Protein AF-A0A8S4PIG4-F1 (afdb_monomer_lite)

pLDDT: mean 79.01, std 13.1, range [36.34, 92.31]

Organism: Owenia fusiformis (NCBI:txid6347)

Radius of gyration: 16.59 Å; chains: 1; bounding box: 44×43×39 Å

Structure (mmCIF, N/CA/C/O backbone):
data_AF-A0A8S4PIG4-F1
#
_entry.id   AF-A0A8S4PIG4-F1
#
loop_
_atom_site.group_PDB
_atom_site.id
_atom_site.type_symbol
_atom_site.label_atom_id
_atom_site.label_alt_id
_atom_site.label_comp_id
_atom_site.label_asym_id
_atom_site.label_entity_id
_atom_site.label_seq_id
_atom_site.pdbx_PDB_ins_code
_atom_site.Cartn_x
_atom_site.Cartn_y
_atom_site.Cartn_z
_atom_site.occupancy
_atom_site.B_iso_or_equiv
_atom_site.auth_seq_id
_atom_site.auth_comp_id
_atom_site.auth_asym_id
_atom_site.auth_atom_id
_atom_site.pdbx_PDB_model_num
ATOM 1 N N . ARG A 1 1 ? -7.007 17.237 9.378 1.00 66.69 1 ARG A N 1
ATOM 2 C CA . ARG A 1 1 ? -8.078 17.980 8.666 1.00 66.69 1 ARG A CA 1
ATOM 3 C C . ARG A 1 1 ? -8.285 17.513 7.219 1.00 66.69 1 ARG A C 1
ATOM 5 O O . ARG A 1 1 ? -9.430 17.490 6.812 1.00 66.69 1 ARG A O 1
ATOM 12 N N . HIS A 1 2 ? -7.250 17.110 6.465 1.00 86.56 2 HIS A N 1
ATOM 13 C CA . HIS A 1 2 ? -7.403 16.637 5.068 1.00 86.56 2 HIS A CA 1
ATOM 14 C C . HIS A 1 2 ? -7.190 15.129 4.868 1.00 86.56 2 HIS A C 1
ATOM 16 O O . HIS A 1 2 ? -7.141 14.663 3.738 1.00 86.56 2 HIS A O 1
ATOM 22 N N . ARG A 1 3 ? -7.048 14.368 5.956 1.00 81.88 3 ARG A N 1
ATOM 23 C CA . ARG A 1 3 ? -6.733 12.937 5.907 1.00 81.88 3 ARG A CA 1
ATOM 24 C C . ARG A 1 3 ? -7.785 12.104 5.159 1.00 81.88 3 ARG A C 1
ATOM 26 O O . ARG A 1 3 ? -7.346 11.309 4.345 1.00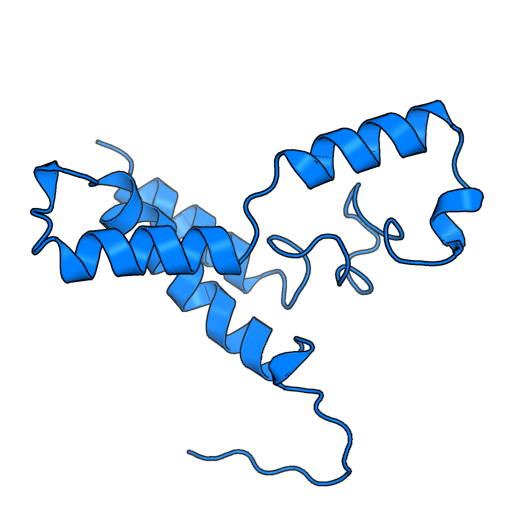 81.88 3 ARG A O 1
ATOM 33 N N . PRO A 1 4 ? -9.109 12.332 5.294 1.00 82.56 4 PRO A N 1
ATOM 34 C CA . PRO A 1 4 ? -10.087 11.586 4.496 1.00 82.56 4 PRO A CA 1
ATOM 35 C C . PRO A 1 4 ? -9.918 11.789 2.983 1.00 82.56 4 PRO A C 1
ATOM 37 O O . PRO A 1 4 ? -9.865 10.824 2.235 1.00 82.56 4 PRO A O 1
ATOM 40 N N . ALA A 1 5 ? -9.731 13.037 2.538 1.00 87.69 5 ALA A N 1
ATOM 41 C CA . ALA A 1 5 ? -9.485 13.337 1.125 1.00 87.69 5 ALA A CA 1
ATOM 42 C C . ALA A 1 5 ? -8.150 12.750 0.632 1.00 87.69 5 ALA A C 1
ATOM 44 O O . ALA A 1 5 ? -8.045 12.299 -0.504 1.00 87.69 5 ALA A O 1
ATOM 45 N N . LEU A 1 6 ? -7.124 12.729 1.493 1.00 89.94 6 LEU A N 1
ATOM 46 C CA . LEU A 1 6 ? -5.870 12.039 1.199 1.00 89.94 6 LEU A CA 1
ATOM 47 C C . LEU A 1 6 ? -6.107 10.531 1.038 1.00 89.94 6 LEU A C 1
ATOM 49 O O . LEU A 1 6 ? -5.630 9.952 0.071 1.00 89.94 6 LEU A O 1
ATOM 53 N N . GLY A 1 7 ? -6.868 9.921 1.947 1.00 88.75 7 GLY A N 1
ATOM 54 C CA . GLY A 1 7 ? -7.248 8.514 1.894 1.00 88.75 7 GLY A CA 1
ATOM 55 C C . GLY A 1 7 ? -7.968 8.155 0.603 1.00 88.75 7 GLY A C 1
ATOM 56 O O . GLY A 1 7 ? -7.562 7.211 -0.060 1.00 88.75 7 GLY A O 1
ATOM 57 N N . GLU A 1 8 ? -8.959 8.945 0.185 1.00 90.06 8 GLU A N 1
ATOM 58 C CA . GLU A 1 8 ? -9.665 8.750 -1.090 1.00 90.06 8 GLU A CA 1
ATOM 59 C C . GLU A 1 8 ? -8.726 8.825 -2.300 1.00 90.06 8 GLU A C 1
ATOM 61 O O . GLU A 1 8 ? -8.777 7.966 -3.185 1.00 90.06 8 GLU A O 1
ATOM 66 N N . CYS A 1 9 ? -7.842 9.824 -2.339 1.00 91.38 9 CYS A N 1
ATOM 67 C CA . CYS A 1 9 ? -6.865 9.967 -3.416 1.00 91.38 9 CYS A CA 1
ATOM 68 C C . CYS A 1 9 ? -5.899 8.778 -3.466 1.00 91.38 9 CYS A C 1
ATOM 70 O O . CYS A 1 9 ? -5.638 8.245 -4.543 1.00 91.38 9 CYS A O 1
ATOM 72 N N . VAL A 1 10 ? -5.378 8.350 -2.315 1.00 89.25 10 VAL A N 1
ATOM 73 C CA . VAL A 1 10 ? -4.420 7.241 -2.228 1.00 89.25 10 VAL A CA 1
ATOM 74 C C . VAL A 1 10 ? -5.109 5.900 -2.510 1.00 89.25 10 VAL A C 1
ATOM 76 O O . VAL A 1 10 ? -4.531 5.058 -3.186 1.00 89.25 10 VAL A O 1
ATOM 79 N N . ALA A 1 11 ? -6.356 5.712 -2.083 1.00 88.75 11 ALA A N 1
ATOM 80 C CA . ALA A 1 11 ? -7.174 4.548 -2.419 1.00 88.75 11 ALA A CA 1
ATOM 81 C C . ALA A 1 11 ? -7.456 4.460 -3.924 1.00 88.75 11 ALA A C 1
ATOM 83 O O . ALA A 1 11 ? -7.240 3.415 -4.540 1.00 88.75 11 ALA A O 1
ATOM 84 N N . SER A 1 12 ? -7.845 5.581 -4.536 1.00 89.56 12 SER A N 1
ATOM 85 C CA . SER A 1 12 ? -8.032 5.677 -5.987 1.00 89.56 12 SER A CA 1
ATOM 86 C C . SER A 1 12 ? -6.731 5.368 -6.727 1.00 89.56 12 SER A C 1
ATOM 88 O O . SER A 1 12 ? -6.728 4.607 -7.691 1.00 89.56 12 SER A O 1
ATOM 90 N N . PHE A 1 13 ? -5.608 5.902 -6.241 1.00 87.38 13 PHE A N 1
ATOM 91 C CA . PHE A 1 13 ? -4.288 5.609 -6.782 1.00 87.38 13 PHE A CA 1
ATOM 92 C C . PHE A 1 13 ? -3.949 4.117 -6.672 1.00 87.38 13 PHE A C 1
ATOM 94 O O . PHE A 1 13 ? -3.601 3.509 -7.677 1.00 87.38 13 PHE A O 1
ATOM 101 N N . ALA A 1 14 ? -4.121 3.499 -5.501 1.00 86.88 14 ALA A N 1
ATOM 102 C CA . ALA A 1 14 ? -3.852 2.078 -5.294 1.00 86.88 14 ALA A CA 1
ATOM 103 C C . ALA A 1 14 ? -4.703 1.180 -6.207 1.00 86.88 14 ALA A C 1
ATOM 105 O O . ALA A 1 14 ? -4.192 0.207 -6.752 1.00 86.88 14 ALA A O 1
ATOM 106 N N . SER A 1 15 ? -5.961 1.552 -6.458 1.00 83.69 15 SER A N 1
ATOM 107 C CA . SER A 1 15 ? -6.842 0.828 -7.385 1.00 83.69 15 SER A CA 1
ATOM 108 C C . SER A 1 15 ? -6.424 0.924 -8.861 1.00 83.69 15 SER A C 1
ATOM 110 O O . SER A 1 15 ? -6.838 0.109 -9.682 1.00 83.69 15 SER A O 1
ATOM 112 N N . ALA A 1 16 ? -5.604 1.914 -9.222 1.00 83.69 16 ALA A N 1
ATOM 113 C CA . ALA A 1 16 ? -5.153 2.118 -10.596 1.00 83.69 16 ALA A CA 1
ATOM 114 C C . ALA A 1 16 ? -3.926 1.264 -10.965 1.00 83.69 16 ALA A C 1
ATOM 116 O O . ALA A 1 16 ? -3.586 1.168 -12.147 1.00 83.69 16 ALA A O 1
ATOM 117 N N . PHE A 1 17 ? -3.258 0.645 -9.984 1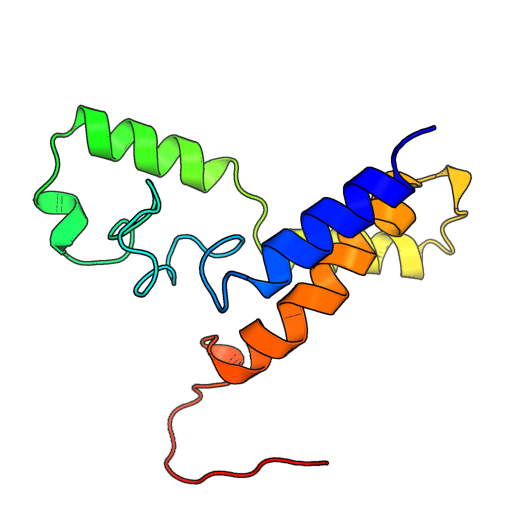.00 75.50 17 PHE A N 1
ATOM 118 C CA . PHE A 1 17 ? -2.048 -0.148 -10.195 1.00 75.50 17 PHE A CA 1
ATOM 119 C C . PHE A 1 17 ? -2.231 -1.553 -9.624 1.00 75.50 17 PHE A C 1
ATOM 121 O O . PHE A 1 17 ? -2.157 -1.723 -8.410 1.00 75.50 17 PHE A O 1
ATOM 128 N N . PRO A 1 18 ? -2.435 -2.572 -10.472 1.00 62.78 18 PRO A N 1
ATOM 129 C CA . PRO A 1 18 ? -2.909 -3.860 -9.994 1.00 62.78 18 PRO A CA 1
ATOM 130 C C . PRO A 1 18 ? -1.947 -4.568 -9.030 1.00 62.78 18 PRO A C 1
ATOM 132 O O . PRO A 1 18 ? -2.399 -5.068 -8.010 1.00 62.78 18 PRO A O 1
ATOM 135 N N . VAL A 1 19 ? -0.639 -4.584 -9.316 1.00 67.44 19 VAL A N 1
ATOM 136 C CA . VAL A 1 19 ? 0.415 -5.092 -8.418 1.00 67.44 19 VAL A CA 1
ATOM 137 C C . VAL A 1 19 ? 1.733 -4.416 -8.788 1.00 67.44 19 VAL A C 1
ATOM 139 O O . VAL A 1 19 ? 2.388 -4.794 -9.757 1.00 67.44 19 VAL A O 1
ATOM 142 N N . ALA A 1 20 ? 2.082 -3.348 -8.077 1.00 66.25 20 ALA A N 1
ATOM 143 C CA . ALA A 1 20 ? 3.261 -2.540 -8.402 1.00 66.25 20 ALA A CA 1
ATOM 144 C C . ALA A 1 20 ? 3.668 -1.589 -7.281 1.00 66.25 20 ALA A C 1
ATOM 146 O O . ALA A 1 20 ? 4.848 -1.322 -7.080 1.00 66.25 20 ALA A O 1
ATOM 147 N N . PHE A 1 21 ? 2.671 -1.004 -6.618 1.00 73.50 21 PHE A N 1
ATOM 148 C CA . PHE A 1 21 ? 2.893 0.144 -5.752 1.00 73.50 21 PHE A CA 1
ATOM 149 C C . PHE A 1 21 ? 3.510 -0.232 -4.400 1.00 73.50 21 PHE A C 1
ATOM 151 O O . PHE A 1 21 ? 4.448 0.433 -3.975 1.00 73.50 21 PHE A O 1
ATOM 158 N N . LEU A 1 22 ? 3.007 -1.290 -3.755 1.00 79.00 22 LEU A N 1
ATOM 159 C CA . LEU A 1 22 ? 3.513 -1.763 -2.457 1.00 79.00 22 LEU A CA 1
ATOM 160 C C . LEU A 1 22 ? 4.586 -2.848 -2.592 1.00 79.00 22 LEU A C 1
ATOM 162 O O . LEU A 1 22 ? 5.325 -3.112 -1.656 1.00 79.00 22 LEU A O 1
ATOM 166 N N . GLU A 1 23 ? 4.680 -3.467 -3.767 1.00 80.12 23 GLU A N 1
ATOM 167 C CA . GLU A 1 23 ? 5.533 -4.629 -4.002 1.00 80.12 23 GLU A CA 1
ATOM 168 C C . GLU A 1 23 ? 6.358 -4.392 -5.262 1.00 80.12 23 GLU A C 1
ATOM 170 O O . GLU A 1 23 ? 6.035 -4.841 -6.366 1.00 80.12 23 GLU A O 1
ATOM 175 N N . SER A 1 24 ? 7.426 -3.614 -5.088 1.00 76.31 24 SER A N 1
ATOM 176 C CA . SER A 1 24 ? 8.343 -3.196 -6.152 1.00 76.31 24 SER A CA 1
ATOM 177 C C . SER A 1 24 ? 8.895 -4.383 -6.946 1.00 76.31 24 SER A C 1
ATOM 179 O O . SER A 1 24 ? 9.011 -4.310 -8.168 1.00 76.31 24 SER A O 1
ATOM 181 N N . ASN A 1 25 ? 9.122 -5.511 -6.270 1.00 74.69 25 ASN A N 1
ATOM 182 C CA . ASN A 1 25 ? 9.634 -6.746 -6.862 1.00 74.69 25 ASN A CA 1
ATOM 183 C C . ASN A 1 25 ? 8.630 -7.499 -7.751 1.00 74.69 25 ASN A C 1
ATOM 185 O O . ASN A 1 25 ? 8.961 -8.502 -8.381 1.00 74.69 25 ASN A O 1
ATOM 189 N N . LEU A 1 26 ? 7.377 -7.061 -7.781 1.00 73.81 26 LEU A N 1
ATOM 190 C CA . LEU A 1 26 ? 6.322 -7.656 -8.599 1.00 73.81 26 LEU A CA 1
ATOM 191 C C . LEU A 1 26 ? 5.837 -6.695 -9.678 1.00 73.81 26 LEU A C 1
ATOM 193 O O . LEU A 1 26 ? 4.914 -7.000 -10.433 1.00 73.81 26 LEU A O 1
ATOM 197 N N . ASN A 1 27 ? 6.507 -5.552 -9.799 1.00 75.81 27 ASN A N 1
ATOM 198 C CA . ASN A 1 27 ? 6.133 -4.453 -10.660 1.00 75.81 27 ASN A CA 1
ATOM 199 C C . ASN A 1 27 ? 6.501 -4.679 -12.143 1.00 75.81 27 ASN A C 1
ATOM 201 O O . ASN A 1 27 ? 7.083 -3.824 -12.812 1.00 75.81 27 ASN A O 1
ATOM 205 N N . LYS A 1 28 ? 6.153 -5.851 -12.679 1.00 70.31 28 LYS A N 1
ATOM 206 C CA . LYS A 1 28 ? 6.497 -6.294 -14.041 1.00 70.31 28 LYS A CA 1
ATOM 207 C C . LYS A 1 28 ? 5.655 -5.632 -15.129 1.00 70.31 28 LYS A C 1
ATOM 209 O O . LYS A 1 28 ? 6.006 -5.680 -16.304 1.00 70.31 28 LYS A O 1
ATOM 214 N N . TYR A 1 29 ? 4.537 -5.014 -14.754 1.00 68.31 29 TYR A N 1
ATOM 215 C CA . TYR A 1 29 ? 3.570 -4.460 -15.705 1.00 68.31 29 TYR A CA 1
ATOM 216 C C . TYR A 1 29 ? 3.538 -2.926 -15.735 1.00 68.31 29 TYR A C 1
ATOM 218 O O . TYR A 1 29 ? 2.932 -2.353 -16.642 1.00 68.31 29 TYR A O 1
ATOM 226 N N . ASN A 1 30 ? 4.230 -2.232 -14.822 1.00 76.00 30 ASN A N 1
ATOM 227 C CA . ASN A 1 30 ? 4.306 -0.769 -14.823 1.00 76.00 30 ASN A CA 1
ATOM 228 C C . ASN A 1 30 ? 5.666 -0.274 -15.330 1.00 76.00 30 ASN A C 1
ATOM 230 O O . ASN A 1 30 ? 6.477 0.242 -14.567 1.00 76.00 30 ASN A O 1
ATOM 234 N N . LYS A 1 31 ? 5.883 -0.358 -16.648 1.00 77.31 31 LYS A N 1
ATOM 235 C CA . LYS A 1 31 ? 7.098 0.138 -17.335 1.00 77.31 31 LYS A CA 1
ATOM 236 C C . LYS A 1 31 ? 7.426 1.621 -17.106 1.00 77.31 31 LYS A C 1
ATOM 238 O O . LYS A 1 31 ? 8.496 2.076 -17.491 1.00 77.31 31 LYS A O 1
ATOM 243 N N . HIS A 1 32 ? 6.475 2.384 -16.571 1.00 77.88 32 HIS A N 1
ATOM 244 C CA . HIS A 1 32 ? 6.629 3.805 -16.266 1.00 77.88 32 HIS A CA 1
ATOM 245 C C . HIS A 1 32 ? 7.024 4.060 -14.806 1.00 77.88 32 HIS A C 1
ATOM 247 O O . HIS A 1 32 ? 7.304 5.201 -14.447 1.00 77.88 32 HIS A O 1
ATOM 253 N N . SER A 1 33 ? 7.047 3.025 -13.966 1.00 79.81 33 SER A N 1
ATOM 254 C CA . SER A 1 33 ? 7.565 3.127 -12.608 1.00 79.81 33 SER A CA 1
ATOM 255 C C . SER A 1 33 ? 9.088 3.165 -12.615 1.00 79.81 33 SER A C 1
ATOM 257 O O . SER A 1 33 ? 9.729 2.429 -13.359 1.00 79.81 33 SER A O 1
ATOM 259 N N . ILE A 1 34 ? 9.666 3.968 -11.721 1.00 81.00 34 ILE A N 1
ATOM 260 C CA . ILE A 1 34 ? 11.112 3.968 -11.449 1.00 81.00 34 ILE A CA 1
ATOM 261 C C . ILE A 1 34 ? 11.572 2.605 -10.914 1.00 81.00 34 ILE A C 1
ATOM 263 O O . ILE A 1 34 ? 12.722 2.238 -11.088 1.00 81.00 34 ILE A O 1
ATOM 267 N N . LEU A 1 35 ? 10.669 1.838 -10.301 1.00 79.56 35 LEU A N 1
ATOM 268 C CA . LEU A 1 35 ? 10.964 0.519 -9.738 1.00 79.56 35 LEU A CA 1
ATOM 269 C C . LEU A 1 35 ? 10.758 -0.616 -10.745 1.00 79.56 35 LEU A C 1
ATOM 271 O O . LEU A 1 35 ? 10.836 -1.790 -10.389 1.00 79.56 35 LEU A O 1
ATOM 275 N N . TYR A 1 36 ? 10.451 -0.284 -11.998 1.00 79.00 36 TYR A N 1
ATOM 276 C CA . TYR A 1 36 ? 10.308 -1.277 -13.046 1.00 79.00 36 TYR A CA 1
ATOM 277 C C . TYR A 1 36 ? 11.637 -1.995 -13.300 1.00 79.00 36 TYR A C 1
ATOM 279 O O . TYR A 1 36 ? 12.651 -1.363 -13.584 1.00 79.00 36 TYR A O 1
ATOM 287 N N . GLY A 1 37 ? 11.610 -3.327 -13.251 1.00 70.88 37 GLY A N 1
ATOM 288 C CA . GLY A 1 37 ? 12.770 -4.164 -13.552 1.00 70.88 37 GLY A CA 1
ATOM 289 C C . GLY A 1 37 ? 13.745 -4.366 -12.391 1.00 70.88 37 GLY A C 1
ATOM 290 O O . GLY A 1 37 ? 14.756 -5.025 -12.603 1.00 70.88 37 GLY A O 1
ATOM 291 N N . ILE A 1 38 ? 13.444 -3.872 -11.180 1.00 77.06 38 ILE A N 1
ATOM 292 C CA . ILE A 1 38 ? 14.300 -4.079 -9.997 1.00 77.06 38 ILE A CA 1
ATOM 293 C C . ILE A 1 38 ? 14.410 -5.565 -9.596 1.00 77.06 38 ILE A C 1
ATOM 295 O O . ILE A 1 38 ? 15.452 -6.014 -9.135 1.00 77.06 38 ILE A O 1
ATOM 299 N N . SER A 1 39 ? 13.355 -6.349 -9.830 1.00 68.69 39 SER A N 1
ATOM 300 C CA . SER A 1 39 ? 13.310 -7.802 -9.605 1.00 68.69 39 SER A CA 1
ATOM 301 C C . SER A 1 39 ? 13.690 -8.646 -10.817 1.00 68.69 39 SER A C 1
ATOM 303 O O . SER A 1 39 ? 13.755 -9.870 -10.712 1.00 68.69 39 SER A O 1
ATOM 305 N N . ASP A 1 40 ? 13.836 -8.022 -11.984 1.00 66.88 40 ASP A N 1
ATOM 306 C CA . ASP A 1 40 ? 14.093 -8.727 -13.233 1.00 66.88 40 ASP A CA 1
ATOM 307 C C . ASP A 1 40 ? 15.595 -8.693 -13.546 1.00 66.88 40 ASP A C 1
ATOM 309 O O . ASP A 1 40 ? 16.326 -7.800 -13.120 1.00 66.88 40 ASP A O 1
ATOM 313 N N . GLU A 1 41 ? 16.058 -9.615 -14.390 1.00 66.19 41 GLU A N 1
ATOM 314 C CA . GLU A 1 41 ? 17.442 -9.658 -14.900 1.00 66.19 41 GLU A CA 1
ATOM 315 C C . GLU A 1 41 ? 17.892 -8.331 -15.555 1.00 66.19 41 GLU A C 1
ATOM 317 O O . GLU A 1 41 ? 19.085 -8.066 -15.699 1.00 66.19 41 GLU A O 1
ATOM 322 N N . LYS A 1 42 ? 16.932 -7.463 -15.901 1.00 70.69 42 LYS A N 1
ATOM 323 C CA . LYS A 1 42 ? 17.141 -6.136 -16.486 1.00 70.69 42 LYS A CA 1
ATOM 324 C C . LYS A 1 42 ? 17.742 -5.114 -15.532 1.00 70.69 42 LYS A C 1
ATOM 326 O O . LYS A 1 42 ? 18.237 -4.102 -16.019 1.00 70.69 42 LYS A O 1
ATOM 331 N N . ILE A 1 43 ? 17.751 -5.341 -14.214 1.00 77.75 43 ILE A N 1
ATOM 332 C CA . ILE A 1 43 ? 18.410 -4.407 -13.286 1.00 77.75 43 ILE A CA 1
ATOM 333 C C . ILE A 1 43 ? 19.886 -4.189 -13.670 1.00 77.75 43 ILE A C 1
ATOM 335 O O . ILE A 1 43 ? 20.395 -3.075 -13.577 1.00 77.75 43 ILE A O 1
ATOM 339 N N . ALA A 1 44 ? 20.533 -5.226 -14.216 1.00 77.81 44 ALA A N 1
ATOM 340 C CA . ALA A 1 44 ? 21.910 -5.186 -14.698 1.00 77.81 44 ALA A CA 1
ATOM 341 C C . ALA A 1 44 ? 22.112 -4.343 -15.975 1.00 77.81 44 ALA A C 1
ATOM 343 O O . ALA A 1 44 ? 23.250 -4.015 -16.306 1.00 77.81 44 ALA A O 1
ATOM 344 N N . GLU A 1 45 ? 21.042 -3.980 -16.692 1.00 82.38 45 GLU A N 1
ATOM 345 C CA . GLU A 1 45 ? 21.101 -3.090 -17.863 1.00 82.38 45 GLU A CA 1
ATOM 346 C C . GLU A 1 45 ? 21.223 -1.607 -17.461 1.00 82.38 45 GLU A C 1
ATOM 348 O O . GLU A 1 45 ? 21.602 -0.773 -18.285 1.00 82.38 45 GLU A O 1
ATOM 353 N N . PHE A 1 46 ? 20.922 -1.262 -16.203 1.00 84.50 46 PHE A N 1
ATOM 354 C CA . PHE A 1 46 ? 21.015 0.105 -15.689 1.00 84.50 46 PHE A CA 1
ATOM 355 C C . PHE A 1 46 ? 22.413 0.431 -15.151 1.00 84.50 46 PHE A C 1
ATOM 357 O O . PHE A 1 46 ? 23.161 -0.455 -14.734 1.00 84.50 46 PHE A O 1
ATOM 364 N N . SER A 1 47 ? 22.757 1.725 -15.109 1.00 89.50 47 SER A N 1
ATOM 365 C CA . SER A 1 47 ? 23.994 2.175 -14.461 1.00 89.50 47 SER A CA 1
ATOM 366 C C . SER A 1 47 ? 23.973 1.865 -12.961 1.00 89.50 47 SER A C 1
ATOM 368 O O . SER A 1 47 ? 22.903 1.769 -12.359 1.00 89.50 47 SER A O 1
ATOM 370 N N . LEU A 1 48 ? 25.148 1.735 -12.344 1.00 89.06 48 LEU A N 1
ATOM 371 C CA . LEU A 1 48 ? 25.258 1.428 -10.913 1.00 89.06 48 LEU A CA 1
ATOM 372 C C . LEU A 1 48 ? 24.549 2.478 -10.044 1.00 89.06 48 LEU A C 1
ATOM 374 O O . LEU A 1 48 ? 23.867 2.126 -9.089 1.00 89.06 48 LEU A O 1
ATOM 378 N N . GLU A 1 49 ? 24.637 3.751 -10.422 1.00 89.50 49 GLU A N 1
ATOM 379 C CA . GLU A 1 49 ? 23.983 4.859 -9.721 1.00 89.50 49 GLU A CA 1
ATOM 380 C C . GLU A 1 49 ? 22.456 4.762 -9.820 1.00 89.50 49 GLU A C 1
ATOM 382 O O . GLU A 1 49 ? 21.742 5.026 -8.855 1.00 89.50 49 GLU A O 1
ATOM 387 N N . ALA A 1 50 ? 21.936 4.358 -10.983 1.00 86.00 50 ALA A N 1
ATOM 388 C CA . ALA A 1 50 ? 20.506 4.139 -11.155 1.00 86.00 50 ALA A CA 1
ATOM 389 C C . ALA A 1 50 ? 20.023 2.952 -10.308 1.00 86.00 50 ALA A C 1
ATOM 391 O O . ALA A 1 50 ? 18.975 3.049 -9.672 1.00 86.00 50 ALA A O 1
ATOM 392 N N . GLN A 1 51 ? 20.797 1.863 -10.251 1.00 86.56 51 GLN A N 1
ATOM 393 C CA . GLN A 1 51 ? 20.493 0.712 -9.397 1.00 86.56 51 GLN A CA 1
ATOM 394 C C . GLN A 1 51 ? 20.474 1.094 -7.912 1.00 86.56 51 GLN A C 1
ATOM 396 O O . GLN A 1 51 ? 19.550 0.714 -7.197 1.00 86.56 51 GLN A O 1
ATOM 401 N N . GLU A 1 52 ? 21.440 1.892 -7.457 1.00 87.50 52 GLU A N 1
ATOM 402 C CA . GLU A 1 52 ? 21.503 2.386 -6.078 1.00 87.50 52 GLU A CA 1
ATOM 403 C C . GLU A 1 52 ? 20.262 3.213 -5.710 1.00 87.50 52 GLU A C 1
ATOM 405 O O . GLU A 1 52 ? 19.635 2.963 -4.681 1.00 87.50 52 GLU A O 1
ATOM 410 N N . VAL A 1 53 ? 19.845 4.139 -6.581 1.00 88.06 53 VAL A N 1
ATOM 411 C CA . VAL A 1 53 ? 18.631 4.945 -6.367 1.00 88.06 53 VAL A CA 1
ATOM 412 C C . VAL A 1 53 ? 17.374 4.073 -6.323 1.00 88.06 53 VAL A C 1
ATOM 414 O O . VAL A 1 53 ? 16.511 4.291 -5.471 1.00 88.06 53 VAL A O 1
ATOM 417 N N . MET A 1 54 ? 17.255 3.090 -7.220 1.00 86.56 54 MET A N 1
ATOM 418 C CA . MET A 1 54 ? 16.111 2.173 -7.251 1.00 86.56 54 MET A CA 1
ATOM 419 C C . MET A 1 54 ? 16.034 1.316 -5.982 1.00 86.56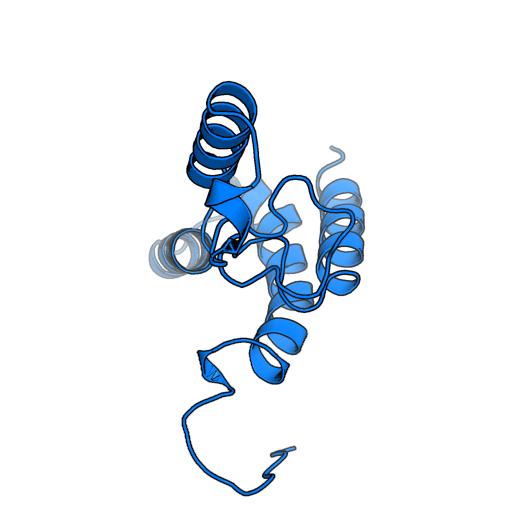 54 MET A C 1
ATOM 421 O O . MET A 1 54 ? 14.958 1.213 -5.394 1.00 86.56 54 MET A O 1
ATOM 425 N N . ASN A 1 55 ? 17.164 0.766 -5.526 1.00 84.94 55 ASN A N 1
ATOM 426 C CA . ASN A 1 55 ? 17.242 -0.020 -4.292 1.00 84.94 55 ASN A CA 1
ATOM 427 C C . ASN A 1 55 ? 16.883 0.828 -3.072 1.00 84.94 55 ASN A C 1
ATOM 429 O O . ASN A 1 55 ? 16.018 0.443 -2.290 1.00 84.94 55 ASN A O 1
ATOM 433 N N . HIS A 1 56 ? 17.461 2.027 -2.962 1.00 87.12 56 HIS A N 1
ATOM 434 C CA . HIS A 1 56 ? 17.141 2.944 -1.876 1.00 87.12 56 HIS A CA 1
ATOM 435 C C . HIS A 1 56 ? 15.649 3.302 -1.868 1.00 87.12 56 HIS A C 1
ATOM 437 O O . HIS A 1 56 ? 15.024 3.325 -0.815 1.00 87.12 56 HIS A O 1
ATOM 443 N N . LEU A 1 57 ? 15.035 3.565 -3.026 1.00 85.50 57 LEU A N 1
ATOM 444 C CA . LEU A 1 57 ? 13.601 3.857 -3.088 1.00 85.50 57 LEU A CA 1
ATOM 445 C C . LEU A 1 57 ? 12.749 2.651 -2.666 1.00 85.50 57 LEU A C 1
ATOM 447 O O . LEU A 1 57 ? 11.772 2.831 -1.941 1.00 85.50 57 LEU A O 1
ATOM 451 N N . ALA A 1 58 ? 13.119 1.442 -3.093 1.00 83.25 58 ALA A N 1
ATOM 452 C CA . ALA A 1 58 ? 12.416 0.215 -2.731 1.00 83.25 58 ALA A CA 1
ATOM 453 C C . ALA A 1 58 ? 12.467 -0.069 -1.222 1.00 83.25 58 ALA A C 1
ATOM 455 O O . ALA A 1 58 ? 11.446 -0.438 -0.655 1.00 83.25 58 ALA A O 1
ATOM 456 N N . GLU A 1 59 ? 13.605 0.167 -0.563 1.00 85.50 59 GLU A N 1
ATOM 457 C CA . GLU A 1 59 ? 13.762 -0.015 0.892 1.00 85.50 59 GLU A CA 1
ATOM 458 C C . GLU A 1 59 ? 12.857 0.903 1.727 1.00 85.50 59 GLU A C 1
ATOM 460 O O . GLU A 1 59 ? 12.514 0.577 2.862 1.00 85.50 59 GLU A O 1
ATOM 465 N N . HIS A 1 60 ? 12.463 2.052 1.176 1.00 85.06 60 HIS A N 1
ATOM 466 C CA . HIS A 1 60 ? 11.597 3.016 1.857 1.00 85.06 60 HIS A CA 1
ATOM 467 C C . HIS A 1 60 ? 10.112 2.817 1.549 1.00 85.06 60 HIS A C 1
ATOM 469 O O . HIS A 1 60 ? 9.270 3.495 2.148 1.00 85.06 60 HIS A O 1
ATOM 475 N N . LEU A 1 61 ? 9.769 1.923 0.617 1.00 84.06 61 LEU A N 1
ATOM 476 C CA . LEU A 1 61 ? 8.378 1.567 0.395 1.00 84.06 61 LEU A CA 1
ATOM 477 C C . LEU A 1 61 ? 7.922 0.576 1.469 1.00 84.06 61 LEU A C 1
ATOM 479 O O . LEU A 1 61 ? 8.602 -0.416 1.728 1.00 84.06 61 LEU A O 1
ATOM 483 N N . PRO A 1 62 ? 6.764 0.819 2.098 1.00 85.00 62 PRO A N 1
ATOM 484 C CA . PRO A 1 62 ? 6.202 -0.146 3.023 1.00 85.00 62 PRO A CA 1
ATOM 485 C C . PRO A 1 62 ? 5.757 -1.395 2.252 1.00 85.00 62 PRO A C 1
ATOM 487 O O . PRO A 1 62 ? 4.991 -1.284 1.293 1.00 85.00 62 PRO A O 1
ATOM 490 N N . SER A 1 63 ? 6.213 -2.571 2.689 1.00 84.56 63 SER A N 1
ATOM 491 C CA . SER A 1 63 ? 5.703 -3.842 2.174 1.00 84.56 63 SER A CA 1
ATOM 492 C C . SER A 1 63 ? 4.247 -4.047 2.582 1.00 84.56 63 SER A C 1
ATOM 494 O O . SER A 1 63 ? 3.776 -3.489 3.584 1.00 84.56 63 SER A O 1
ATOM 496 N N . LEU A 1 64 ? 3.537 -4.883 1.826 1.00 87.44 64 LEU A N 1
ATOM 497 C CA . LEU A 1 64 ? 2.167 -5.260 2.154 1.00 87.44 64 LEU A CA 1
ATOM 498 C C . LEU A 1 64 ? 2.081 -5.870 3.561 1.00 87.44 64 LEU A C 1
ATOM 500 O O . LEU A 1 64 ? 1.214 -5.480 4.341 1.00 87.44 64 LEU A O 1
ATOM 504 N N . ASP A 1 65 ? 3.026 -6.745 3.907 1.00 87.75 65 ASP A N 1
ATOM 505 C CA . ASP A 1 65 ? 3.104 -7.395 5.219 1.00 87.75 65 ASP A CA 1
ATOM 506 C C . ASP A 1 65 ? 3.225 -6.387 6.366 1.00 87.75 65 ASP A C 1
ATOM 508 O O . ASP A 1 65 ? 2.510 -6.492 7.363 1.00 87.75 65 ASP A O 1
ATOM 512 N N . ASN A 1 66 ? 4.080 -5.370 6.216 1.00 89.75 66 ASN A N 1
ATOM 513 C CA . ASN A 1 66 ? 4.266 -4.343 7.242 1.00 89.75 66 ASN A CA 1
ATOM 514 C C . ASN A 1 66 ? 2.984 -3.529 7.460 1.00 89.75 66 ASN A C 1
ATOM 516 O O . ASN A 1 66 ? 2.633 -3.212 8.595 1.00 89.75 66 ASN A O 1
ATOM 520 N N . ILE A 1 67 ? 2.271 -3.205 6.378 1.00 91.44 67 ILE A N 1
ATOM 521 C CA . ILE A 1 67 ? 1.009 -2.458 6.444 1.00 91.44 67 ILE A CA 1
ATOM 522 C C . ILE A 1 67 ? -0.085 -3.292 7.116 1.00 91.44 67 ILE A C 1
ATOM 524 O O . ILE A 1 67 ? -0.835 -2.781 7.950 1.00 91.44 67 ILE A O 1
ATOM 528 N N . VAL A 1 68 ? -0.191 -4.571 6.752 1.00 91.69 68 VAL A N 1
ATOM 529 C CA . VAL A 1 68 ? -1.160 -5.493 7.353 1.00 91.69 68 VAL A CA 1
ATOM 530 C C . VAL A 1 68 ? -0.870 -5.672 8.843 1.00 91.69 68 VAL A C 1
ATOM 532 O O . VAL A 1 68 ? -1.808 -5.629 9.638 1.00 91.69 68 VAL A O 1
ATOM 535 N N . ALA A 1 69 ? 0.403 -5.796 9.230 1.00 91.69 69 ALA A N 1
ATOM 536 C CA . ALA A 1 69 ? 0.814 -5.871 10.629 1.00 91.69 69 ALA A CA 1
ATOM 537 C C . ALA A 1 69 ? 0.429 -4.606 11.414 1.00 91.69 69 ALA A C 1
ATOM 539 O O . ALA A 1 69 ? -0.186 -4.719 12.469 1.00 91.69 69 ALA A O 1
ATOM 540 N N . GLU A 1 70 ? 0.679 -3.405 10.875 1.00 91.00 70 GLU A N 1
ATOM 541 C CA . GLU A 1 70 ? 0.289 -2.142 11.529 1.00 91.00 70 GLU A CA 1
ATOM 542 C C . GLU A 1 70 ? -1.232 -2.068 11.776 1.00 91.00 70 GLU A C 1
ATOM 544 O O . GLU A 1 70 ? -1.684 -1.624 12.835 1.00 91.00 70 GLU A O 1
ATOM 549 N N . ILE A 1 71 ? -2.043 -2.525 10.815 1.00 91.06 71 ILE A N 1
ATOM 550 C CA . ILE A 1 71 ? -3.506 -2.569 10.956 1.00 91.06 71 ILE A CA 1
ATOM 551 C C . ILE A 1 71 ? -3.937 -3.624 11.984 1.00 91.06 71 ILE A C 1
ATOM 553 O O . ILE A 1 71 ? -4.851 -3.362 12.771 1.00 91.06 71 ILE A O 1
ATOM 557 N N . ALA A 1 72 ? -3.304 -4.799 11.987 1.00 90.75 72 ALA A N 1
ATOM 558 C CA . ALA A 1 72 ? -3.589 -5.866 12.943 1.00 90.75 72 ALA A CA 1
ATOM 559 C C . ALA A 1 72 ? -3.266 -5.431 14.380 1.00 90.75 72 ALA A C 1
ATOM 561 O O . ALA A 1 72 ? -4.127 -5.539 15.252 1.00 90.75 72 ALA A O 1
ATOM 562 N N . ASP A 1 73 ? -2.096 -4.830 14.605 1.00 89.56 73 ASP A N 1
ATOM 563 C CA . ASP A 1 73 ? -1.679 -4.304 15.908 1.00 89.56 73 ASP A CA 1
ATOM 564 C C . ASP A 1 73 ? -2.674 -3.260 16.440 1.00 89.56 73 ASP A C 1
ATOM 566 O O . ASP A 1 73 ? -3.033 -3.246 17.625 1.00 89.56 73 ASP A O 1
ATOM 570 N N . LEU A 1 74 ? -3.182 -2.393 15.559 1.00 88.50 74 LEU A N 1
ATOM 571 C CA . LEU A 1 74 ? -4.205 -1.416 15.923 1.00 88.50 74 LEU A CA 1
ATOM 572 C C . LEU A 1 74 ? -5.535 -2.086 16.303 1.00 88.50 74 LEU A C 1
ATOM 574 O O . LEU A 1 74 ? -6.195 -1.657 17.251 1.00 88.50 74 LEU A O 1
ATOM 578 N N . ALA A 1 75 ? -5.936 -3.134 15.583 1.00 87.44 75 ALA A N 1
ATOM 579 C CA . ALA A 1 75 ? -7.159 -3.873 15.876 1.00 87.44 75 ALA A CA 1
ATOM 580 C C . ALA A 1 75 ? -7.060 -4.643 17.206 1.00 87.44 75 ALA A C 1
ATOM 582 O O . ALA A 1 75 ? -7.993 -4.609 18.012 1.00 87.44 75 ALA A O 1
ATOM 583 N N . GLU A 1 76 ? -5.926 -5.297 17.462 1.00 88.25 76 GLU A N 1
ATOM 584 C CA . GLU A 1 76 ? -5.692 -6.124 18.651 1.00 88.25 76 GLU A CA 1
ATOM 585 C C . GLU A 1 76 ? -5.483 -5.304 19.926 1.00 88.25 76 GLU A C 1
ATOM 587 O O . GLU A 1 76 ? -5.935 -5.702 21.001 1.00 88.25 76 GLU A O 1
ATOM 592 N N . SER A 1 77 ? -4.875 -4.121 19.820 1.00 84.44 77 SER A N 1
ATOM 593 C CA . SER A 1 77 ? -4.718 -3.198 20.954 1.00 84.44 77 SER A CA 1
ATOM 594 C C . SER A 1 77 ? -6.043 -2.594 21.446 1.00 84.44 77 SER A C 1
ATOM 596 O O . SER A 1 77 ? -6.063 -1.887 22.456 1.00 84.44 77 SER A O 1
ATOM 598 N N . GLY A 1 78 ? -7.164 -2.873 20.766 1.00 74.25 78 GLY A N 1
ATOM 599 C CA . GLY A 1 78 ? -8.435 -2.185 20.994 1.00 74.25 78 GLY A CA 1
ATOM 600 C C . GLY A 1 78 ? -8.334 -0.705 20.627 1.00 74.25 78 GLY A C 1
ATOM 601 O O . GLY A 1 78 ? -9.004 0.134 21.243 1.00 74.25 78 GLY A O 1
ATOM 602 N N . GLY A 1 79 ? -7.449 -0.408 19.669 1.00 67.94 79 GLY A N 1
ATOM 603 C CA . GLY A 1 79 ? -6.929 0.912 19.399 1.00 67.94 79 GLY A CA 1
ATOM 604 C C . GLY A 1 79 ? -8.040 1.920 19.159 1.00 67.94 79 GLY A C 1
ATOM 605 O O . GLY A 1 79 ? -8.933 1.732 18.326 1.00 67.94 79 GLY A O 1
ATOM 606 N N . LYS A 1 80 ? -8.020 3.018 19.909 1.00 73.50 80 LYS A N 1
ATOM 607 C CA . LYS A 1 80 ? -8.981 4.100 19.694 1.00 73.50 80 LYS A CA 1
ATOM 608 C C . LYS A 1 80 ? -8.583 4.850 18.437 1.00 73.50 80 LYS A C 1
ATOM 610 O O . LYS A 1 80 ? -7.407 5.076 18.183 1.00 73.50 80 LYS A O 1
ATOM 615 N N . TYR A 1 81 ? -9.573 5.376 17.719 1.00 72.12 81 TYR A N 1
ATOM 616 C CA . TYR A 1 81 ? -9.342 6.205 16.530 1.00 72.12 81 TYR A CA 1
ATOM 617 C C . TYR A 1 81 ? -8.279 7.308 16.727 1.00 72.12 81 TYR A C 1
ATOM 619 O O . TYR A 1 81 ? -7.532 7.639 15.811 1.00 72.12 81 TYR A O 1
ATOM 627 N N . ASN A 1 82 ? -8.179 7.853 17.941 1.00 78.69 82 ASN A N 1
ATOM 628 C CA . ASN A 1 82 ? -7.224 8.908 18.273 1.00 78.69 82 ASN A CA 1
ATOM 629 C C . ASN A 1 82 ? -5.756 8.449 18.331 1.00 78.69 82 ASN A C 1
ATOM 631 O O . ASN A 1 82 ? -4.877 9.307 18.296 1.00 78.69 82 ASN A O 1
ATOM 635 N N . GLU A 1 83 ? -5.483 7.150 18.442 1.00 80.88 83 GLU A N 1
ATOM 636 C CA . GLU A 1 83 ? -4.128 6.602 18.591 1.00 80.88 83 GLU A CA 1
ATOM 637 C C . GLU A 1 83 ? -3.421 6.486 17.239 1.00 80.88 83 GLU A C 1
ATOM 639 O O . GLU A 1 83 ? -2.236 6.796 17.140 1.00 80.88 83 GLU A O 1
ATOM 644 N N . ALA A 1 84 ? -4.164 6.146 16.183 1.00 87.12 84 ALA A N 1
ATOM 645 C CA . ALA A 1 84 ? -3.631 6.021 14.829 1.00 87.12 84 ALA A CA 1
ATOM 646 C C . ALA A 1 84 ? -4.643 6.487 13.760 1.00 87.12 84 ALA A C 1
ATOM 648 O O . ALA A 1 84 ? -5.105 5.699 12.929 1.00 87.12 84 ALA A O 1
ATOM 649 N N . PRO A 1 85 ? -5.007 7.784 13.732 1.00 88.69 85 PRO A N 1
ATOM 650 C CA . PRO A 1 85 ? -6.000 8.287 12.785 1.00 88.69 85 PRO A CA 1
ATOM 651 C C . PRO A 1 85 ? -5.539 8.170 11.324 1.00 88.69 85 PRO A C 1
ATOM 653 O O . PRO A 1 85 ? -6.373 8.104 10.429 1.00 88.69 85 PRO A O 1
ATOM 656 N N . HIS A 1 86 ? -4.227 8.135 11.049 1.00 89.56 86 HIS A N 1
ATOM 657 C CA . HIS A 1 86 ? -3.709 7.919 9.691 1.00 89.56 86 HIS A CA 1
ATOM 658 C C . HIS A 1 86 ? -3.964 6.496 9.192 1.00 89.56 86 HIS A C 1
ATOM 660 O O . HIS A 1 86 ? -4.315 6.335 8.026 1.00 89.56 86 HIS A O 1
ATOM 666 N N . VAL A 1 87 ? -3.861 5.488 10.064 1.00 90.00 87 VAL A N 1
ATOM 667 C CA . VAL A 1 87 ? -4.127 4.091 9.698 1.00 90.00 87 VAL A CA 1
ATOM 668 C C . VAL A 1 87 ? -5.581 3.935 9.276 1.00 90.00 87 VAL A C 1
ATOM 670 O O . VAL A 1 87 ? -5.86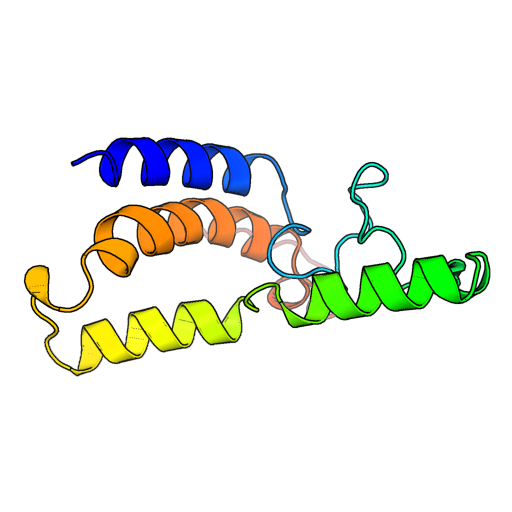4 3.376 8.225 1.00 90.00 87 VAL A O 1
ATOM 673 N N . ILE A 1 88 ? -6.507 4.501 10.048 1.00 89.31 88 ILE A N 1
ATOM 674 C CA . ILE A 1 88 ? -7.947 4.356 9.799 1.00 89.31 88 ILE A CA 1
ATOM 675 C C . ILE A 1 88 ? -8.408 5.192 8.602 1.00 89.31 88 ILE A C 1
ATOM 677 O O . ILE A 1 88 ? -9.239 4.739 7.822 1.00 89.31 88 ILE A O 1
ATOM 681 N N . GLU A 1 89 ? -7.906 6.419 8.450 1.00 90.62 89 GLU A N 1
ATOM 682 C CA . GLU A 1 89 ? -8.403 7.342 7.420 1.00 90.62 89 GLU A CA 1
ATOM 683 C C . GLU A 1 89 ? -7.667 7.242 6.084 1.00 90.62 89 GLU A C 1
ATOM 685 O O . GLU A 1 89 ? -8.173 7.756 5.090 1.00 90.62 89 GLU A O 1
ATOM 690 N N . VAL A 1 90 ? -6.474 6.641 6.048 1.00 91.44 90 VAL A N 1
ATOM 691 C CA . VAL A 1 90 ? -5.624 6.610 4.848 1.00 91.44 90 VAL A CA 1
ATOM 692 C C . VAL A 1 90 ? -5.195 5.188 4.522 1.00 91.44 90 VAL A C 1
ATOM 694 O O . VAL A 1 90 ? -5.535 4.687 3.452 1.00 91.44 90 VAL A O 1
ATOM 697 N N . THR A 1 91 ? -4.480 4.529 5.435 1.00 91.69 91 THR A N 1
ATOM 698 C CA . THR A 1 91 ? -3.862 3.224 5.166 1.00 91.69 91 THR A CA 1
ATOM 699 C C . THR A 1 91 ? -4.906 2.137 4.927 1.00 91.69 91 THR A C 1
ATOM 701 O O . THR A 1 91 ? -4.811 1.403 3.949 1.00 91.69 91 THR A O 1
ATOM 704 N N . LEU A 1 92 ? -5.934 2.064 5.770 1.00 91.12 92 LEU A N 1
ATOM 705 C CA . LEU A 1 92 ? -6.985 1.058 5.679 1.00 91.12 92 LEU A CA 1
ATOM 706 C C . LEU A 1 92 ? -7.840 1.229 4.404 1.00 91.12 92 LEU A C 1
ATOM 708 O O . LEU A 1 92 ? -7.949 0.257 3.660 1.00 91.12 92 LEU A O 1
ATOM 712 N N . PRO A 1 93 ? -8.375 2.422 4.057 1.00 91.50 93 PRO A N 1
ATOM 713 C CA . PRO A 1 93 ? -9.072 2.627 2.781 1.00 91.50 93 PRO A CA 1
ATOM 714 C C . PRO A 1 93 ? -8.207 2.326 1.552 1.00 91.50 93 PRO A C 1
ATOM 716 O O . PRO A 1 93 ? -8.694 1.747 0.575 1.00 91.50 93 PRO A O 1
ATOM 719 N N . MET A 1 94 ? -6.922 2.696 1.604 1.00 92.31 94 MET A N 1
ATOM 720 C CA . MET A 1 94 ? -5.951 2.366 0.562 1.00 92.31 94 MET A CA 1
ATOM 721 C C . MET A 1 94 ? -5.823 0.854 0.40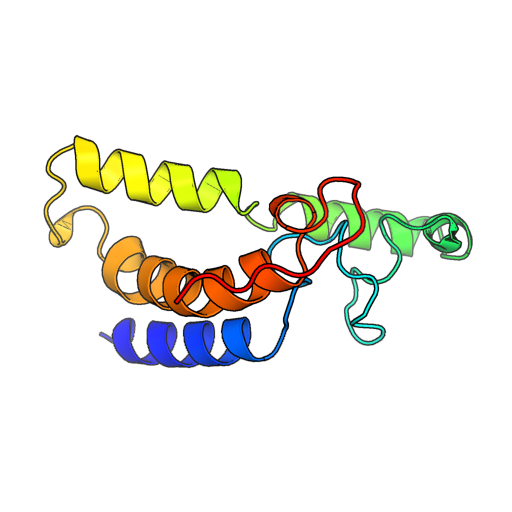5 1.00 92.31 94 MET A C 1
ATOM 723 O O . MET A 1 94 ? -6.014 0.335 -0.695 1.00 92.31 94 MET A O 1
ATOM 727 N N . LEU A 1 95 ? -5.585 0.143 1.508 1.00 91.31 95 LEU A N 1
ATOM 728 C CA . LEU A 1 95 ? -5.396 -1.300 1.505 1.00 91.31 95 LEU A CA 1
ATOM 729 C C . LEU A 1 95 ? -6.658 -2.035 1.035 1.00 91.31 95 LEU A C 1
ATOM 731 O O . LEU A 1 95 ? -6.563 -2.939 0.210 1.00 91.31 95 LEU A O 1
ATOM 735 N N . CYS A 1 96 ? -7.846 -1.608 1.473 1.00 90.88 96 CYS A N 1
ATOM 736 C CA . CYS A 1 96 ? -9.119 -2.157 0.999 1.00 90.88 96 CYS A CA 1
ATOM 737 C C . CYS A 1 96 ? -9.307 -2.000 -0.518 1.00 90.88 96 CYS A C 1
ATOM 739 O O . CYS A 1 96 ? -9.964 -2.833 -1.136 1.00 90.88 96 CYS A O 1
ATOM 741 N N . SER A 1 97 ? -8.731 -0.955 -1.118 1.00 89.94 97 SER A N 1
ATOM 742 C CA . SER A 1 97 ? -8.771 -0.735 -2.569 1.00 89.94 97 SER A CA 1
ATOM 743 C C . SER A 1 97 ? -7.680 -1.507 -3.312 1.00 89.94 97 SER A C 1
ATOM 745 O O . SER A 1 97 ? -7.870 -1.859 -4.472 1.00 89.94 97 SER A O 1
ATOM 747 N N . TYR A 1 98 ? -6.555 -1.789 -2.651 1.00 88.31 98 TYR A N 1
ATOM 748 C CA . TYR A 1 98 ? -5.417 -2.516 -3.213 1.00 88.31 98 TYR A CA 1
ATOM 749 C C . TYR A 1 98 ? -5.607 -4.040 -3.197 1.00 88.31 98 TYR A C 1
ATOM 751 O O . TYR A 1 98 ? -5.382 -4.709 -4.206 1.00 88.31 98 TYR A O 1
ATOM 759 N N . LEU A 1 99 ? -6.052 -4.598 -2.064 1.00 87.94 99 LEU A N 1
ATOM 760 C CA . LEU A 1 99 ? -6.144 -6.045 -1.833 1.00 87.94 99 LEU A CA 1
ATOM 761 C C . LEU A 1 99 ? -6.945 -6.812 -2.898 1.00 87.94 99 LEU A C 1
ATOM 763 O O . LEU A 1 99 ? -6.493 -7.889 -3.279 1.00 87.94 99 LEU A O 1
ATOM 767 N N . PRO A 1 100 ? -8.075 -6.309 -3.437 1.00 85.38 100 PRO A N 1
ATOM 768 C CA . PRO A 1 100 ? -8.793 -7.011 -4.500 1.00 85.38 100 PRO A CA 1
ATOM 769 C C . PRO A 1 100 ? -7.956 -7.233 -5.765 1.00 85.38 100 PRO A C 1
ATOM 771 O O . PRO A 1 100 ? -8.110 -8.262 -6.421 1.00 85.38 100 PRO A O 1
ATOM 774 N N . PHE A 1 101 ? -7.065 -6.297 -6.110 1.00 79.94 101 PHE A N 1
ATOM 775 C CA . PHE A 1 101 ? -6.161 -6.442 -7.252 1.00 79.94 101 PHE A CA 1
ATOM 776 C C . PHE A 1 101 ? -4.973 -7.342 -6.917 1.00 79.94 101 PHE A C 1
ATOM 778 O O . PHE A 1 101 ? -4.645 -8.227 -7.711 1.00 79.94 101 PHE A O 1
ATOM 785 N N . TRP A 1 102 ? -4.397 -7.180 -5.721 1.00 80.12 102 TRP A N 1
ATOM 786 C CA . TRP A 1 102 ? -3.365 -8.080 -5.202 1.00 80.12 102 TRP A CA 1
ATOM 787 C C . TRP A 1 102 ? -3.831 -9.535 -5.222 1.00 80.12 102 TRP A C 1
ATOM 789 O O . TRP A 1 102 ? -3.137 -10.405 -5.733 1.00 80.12 102 TRP A O 1
ATOM 799 N N . TRP A 1 103 ? -5.053 -9.803 -4.769 1.00 80.25 103 TRP A N 1
ATOM 800 C CA . TRP A 1 103 ? -5.617 -11.148 -4.765 1.00 80.25 103 TRP A CA 1
ATOM 801 C C . TRP A 1 103 ? -5.872 -11.719 -6.165 1.00 80.25 103 TRP A C 1
ATOM 803 O O . TRP A 1 103 ? -6.019 -12.924 -6.318 1.00 80.25 103 TRP A O 1
ATOM 813 N N . GLN A 1 104 ? -5.954 -10.895 -7.209 1.00 78.12 104 GLN A N 1
ATOM 814 C CA . GLN A 1 104 ? -6.153 -11.376 -8.582 1.00 78.12 104 GLN A CA 1
ATOM 815 C C . GLN A 1 104 ? -4.841 -11.578 -9.341 1.00 78.12 104 GLN A C 1
ATOM 817 O O . GLN A 1 104 ? -4.793 -12.374 -10.274 1.00 78.12 104 GLN A O 1
ATOM 822 N N . GLN A 1 105 ? -3.801 -10.814 -9.005 1.00 72.69 105 GLN A N 1
ATOM 823 C CA . GLN A 1 105 ? -2.595 -10.686 -9.833 1.00 72.69 105 GLN A CA 1
ATOM 824 C C . GLN A 1 105 ? -1.286 -10.859 -9.049 1.00 72.69 105 GLN A C 1
ATOM 826 O O . GLN A 1 105 ? -0.214 -10.911 -9.649 1.00 72.69 105 GLN A O 1
ATOM 831 N N . GLY A 1 106 ? -1.359 -10.933 -7.722 1.00 73.38 106 GLY A N 1
ATOM 832 C CA . GLY A 1 106 ? -0.230 -11.137 -6.825 1.00 73.38 106 GLY A CA 1
ATOM 833 C C . GLY A 1 106 ? 0.160 -12.613 -6.701 1.00 73.38 106 GLY A C 1
ATOM 834 O O . GLY A 1 106 ? -0.621 -13.502 -7.053 1.00 73.38 106 GLY A O 1
ATOM 835 N N . PRO A 1 107 ? 1.366 -12.897 -6.189 1.00 71.94 107 PRO A N 1
ATOM 836 C CA . PRO A 1 107 ? 1.918 -14.245 -6.066 1.00 71.94 107 PRO A C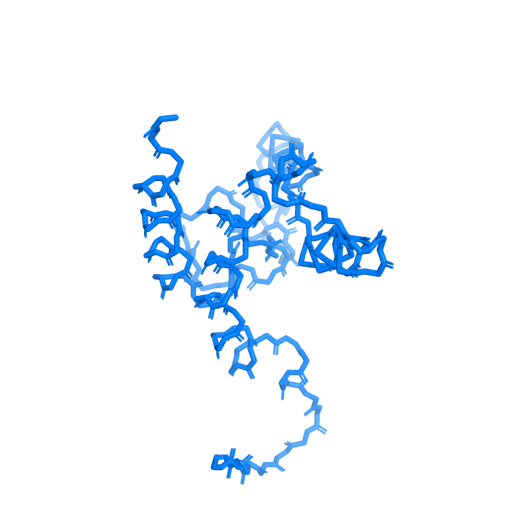A 1
ATOM 837 C C . PRO A 1 107 ? 1.038 -15.184 -5.235 1.00 71.94 107 PRO A C 1
ATOM 839 O O . PRO A 1 107 ? 0.987 -16.371 -5.541 1.00 71.94 107 PRO A O 1
ATOM 842 N N . ASP A 1 108 ? 0.300 -14.662 -4.251 1.00 72.12 108 ASP A N 1
ATOM 843 C CA . ASP A 1 108 ? -0.582 -15.461 -3.387 1.00 72.12 108 ASP A CA 1
ATOM 844 C C . ASP A 1 108 ? -1.753 -16.091 -4.158 1.00 72.12 108 ASP A C 1
ATOM 846 O O . ASP A 1 108 ? -2.211 -17.185 -3.830 1.00 72.12 108 ASP A O 1
ATOM 850 N N . SER A 1 109 ? -2.213 -15.421 -5.219 1.00 63.31 109 SER A N 1
ATOM 851 C CA . SER A 1 109 ? -3.228 -15.935 -6.148 1.00 63.31 109 SER A CA 1
ATOM 852 C C . SER A 1 109 ? -2.642 -16.930 -7.144 1.00 63.31 109 SER A C 1
ATOM 854 O O . SER A 1 109 ? -3.294 -17.885 -7.562 1.00 63.31 109 SER A O 1
ATOM 856 N N . VAL A 1 110 ? -1.375 -16.721 -7.509 1.00 62.34 110 VAL A N 1
ATOM 857 C CA . VAL A 1 110 ? -0.625 -17.544 -8.460 1.00 62.34 110 VAL A CA 1
ATOM 858 C C . VAL A 1 110 ? 0.105 -18.660 -7.705 1.00 62.34 110 VAL A C 1
ATOM 860 O O . VAL A 1 110 ? 1.312 -18.851 -7.837 1.00 62.34 110 VAL A O 1
ATOM 863 N N . THR A 1 111 ? -0.623 -19.437 -6.902 1.00 52.88 111 THR A N 1
ATOM 864 C CA . THR A 1 111 ? -0.118 -20.756 -6.506 1.00 52.88 111 THR A CA 1
ATOM 865 C C . THR A 1 111 ? -0.275 -21.706 -7.691 1.00 52.88 111 THR A C 1
ATOM 867 O O . THR A 1 111 ? -1.290 -21.717 -8.381 1.00 52.88 111 THR A O 1
ATOM 870 N N . ALA A 1 112 ? 0.796 -22.441 -7.983 1.00 50.69 112 ALA A N 1
ATOM 871 C CA . ALA A 1 112 ? 0.994 -23.209 -9.203 1.00 50.69 112 ALA A CA 1
ATOM 872 C C . ALA A 1 112 ? -0.053 -24.317 -9.407 1.00 50.69 112 ALA A C 1
ATOM 874 O O . ALA A 1 112 ? 0.196 -25.468 -9.059 1.00 50.69 112 ALA A O 1
ATOM 875 N N . ASN A 1 113 ? -1.206 -24.003 -9.994 1.00 42.00 113 ASN A N 1
ATOM 876 C CA . ASN A 1 113 ? -1.934 -24.966 -10.806 1.00 42.00 113 ASN A CA 1
ATOM 877 C C . ASN A 1 113 ? -2.983 -24.302 -11.695 1.00 42.00 113 ASN A C 1
ATOM 879 O O . ASN A 1 113 ? -3.688 -23.379 -11.294 1.00 42.00 113 ASN A O 1
ATOM 883 N N . ASP A 1 114 ? -3.103 -24.854 -12.894 1.00 45.84 114 ASP A N 1
ATOM 884 C CA . ASP A 1 114 ? -4.265 -24.748 -13.759 1.00 45.84 114 ASP A CA 1
ATOM 885 C C . ASP A 1 114 ? -5.594 -24.750 -12.985 1.00 45.84 114 ASP A C 1
ATOM 887 O O . ASP A 1 114 ? -5.829 -25.608 -12.133 1.00 45.84 114 ASP A O 1
ATOM 891 N N . GLY A 1 115 ? -6.514 -23.867 -13.378 1.00 42.72 115 GLY A N 1
ATOM 892 C CA . GLY A 1 115 ? -7.935 -24.050 -13.083 1.00 42.72 115 GLY A CA 1
ATOM 893 C C . GLY A 1 115 ? -8.541 -23.025 -12.136 1.00 42.72 115 GLY A C 1
ATOM 894 O O . GLY A 1 115 ? -8.873 -23.323 -10.997 1.00 42.72 115 GLY A O 1
ATOM 895 N N . ASN A 1 116 ? -8.760 -21.828 -12.677 1.00 47.09 116 ASN A N 1
ATOM 896 C CA . ASN A 1 116 ? -9.992 -21.052 -12.542 1.00 47.09 116 ASN A CA 1
ATOM 897 C C . ASN A 1 116 ? -10.999 -21.549 -11.485 1.00 47.09 116 ASN A C 1
ATOM 899 O O . ASN A 1 116 ? -11.882 -22.341 -11.812 1.00 47.09 116 ASN A O 1
ATOM 903 N N . HIS A 1 117 ? -10.967 -20.976 -10.283 1.00 39.56 117 HIS A N 1
ATOM 904 C CA . HIS A 1 117 ? -12.145 -20.920 -9.422 1.00 39.56 117 HIS A CA 1
ATOM 905 C C . HIS A 1 117 ? -12.255 -19.535 -8.784 1.00 39.56 117 HIS A C 1
ATOM 907 O O . HIS A 1 117 ? -11.686 -19.243 -7.739 1.00 39.56 117 HIS A O 1
ATOM 913 N N . VAL A 1 118 ? -13.028 -18.681 -9.459 1.00 47.44 118 VAL A N 1
ATOM 914 C CA . VAL A 1 118 ? -13.720 -17.555 -8.834 1.00 47.44 118 VAL A CA 1
ATOM 915 C C . VAL A 1 118 ? -14.662 -18.146 -7.791 1.00 47.44 118 VAL A C 1
ATOM 917 O O . VAL A 1 118 ? -15.553 -18.920 -8.147 1.00 47.44 118 VAL A O 1
ATOM 920 N N . THR A 1 119 ? -14.497 -17.774 -6.527 1.00 38.03 119 THR A N 1
ATOM 921 C CA . THR A 1 119 ? -15.551 -17.959 -5.527 1.00 38.03 119 THR A CA 1
ATOM 922 C C . THR A 1 119 ? -16.097 -16.591 -5.145 1.00 38.03 119 THR A C 1
ATOM 924 O O . THR A 1 119 ? -15.373 -15.771 -4.592 1.00 38.03 119 THR A O 1
ATOM 927 N N . THR A 1 120 ? -17.349 -16.408 -5.581 1.00 36.34 120 THR A N 1
ATOM 928 C CA . THR A 1 120 ? -18.447 -15.525 -5.132 1.00 36.34 120 THR A CA 1
ATOM 929 C C . THR A 1 120 ? -18.200 -14.583 -3.970 1.00 36.34 120 THR A C 1
ATOM 931 O O . THR A 1 120 ? -17.812 -15.087 -2.894 1.00 36.34 120 THR A O 1
#

Secondary structure (DSSP, 8-state):
--HHHHHHHHHHHHHT-SSSSS-GGG-SS-TTSTTTTTTSGGGGGS-HHHHHHHHHHHHTSPPHHHHHHHHHHHHHTT--TTT-HHIIIIIHHHHHHHHHHHHHHSTTT--S--------

Sequence (120 aa):
RHRPALGECVASFASAFPVAFLESNLNKYNKHSILYGISDEKIAEFSLEAQEVMNHLAEHLPSLDNIVAEIADLAESGGKYNEAPHVIEVTLPMLCSYLPFWWQQGPDSVTANDGNHVTT

Foldseek 3Di:
DCLLVQQVVLLVVLLVQLPPQQCLLLNCPCPVDLSHQLNPPCLVVDDPVSNVVNVVVNVPRHHPVNLVVVVVVCVVVVHDCVVCVNNVNHSVSNCVSHVVSCCVRNVVVPDDDDDDDDDD

InterPro domains:
  IPR015925 Ryanodine/Inositol 1,4,5-trisphosphate receptor [PTHR46399] (1-119)